Protein AF-A0A2V6L383-F1 (afdb_monomer_lite)

Structure (mmCIF, N/CA/C/O backbone):
data_AF-A0A2V6L383-F1
#
_entry.id   AF-A0A2V6L383-F1
#
loop_
_atom_site.group_PDB
_atom_site.id
_atom_site.type_symbol
_atom_site.label_atom_id
_atom_site.label_alt_id
_atom_site.label_comp_id
_atom_site.label_asym_id
_atom_site.label_entity_id
_atom_site.label_seq_id
_atom_site.pdbx_PDB_ins_code
_atom_site.Cartn_x
_atom_site.Cartn_y
_atom_site.Cartn_z
_atom_site.occupancy
_atom_site.B_iso_or_equiv
_atom_site.auth_seq_id
_atom_site.auth_comp_id
_atom_site.auth_asym_id
_atom_site.auth_atom_id
_atom_site.pdbx_PDB_model_num
ATOM 1 N N . ARG A 1 1 ? -4.751 7.220 3.765 1.00 62.22 1 ARG A N 1
ATOM 2 C CA . ARG A 1 1 ? -5.254 6.416 2.609 1.00 62.22 1 ARG A CA 1
ATOM 3 C C . ARG A 1 1 ? -4.180 6.261 1.531 1.00 62.22 1 ARG A C 1
ATOM 5 O O . ARG A 1 1 ? -3.938 5.129 1.142 1.00 62.22 1 ARG A O 1
ATOM 12 N N . ARG A 1 2 ? -3.493 7.340 1.105 1.00 73.38 2 ARG A N 1
ATOM 13 C CA . ARG A 1 2 ? -2.317 7.272 0.199 1.00 73.38 2 ARG A CA 1
ATOM 14 C C . ARG A 1 2 ? -1.192 6.349 0.696 1.00 73.38 2 ARG A C 1
ATOM 16 O O . ARG A 1 2 ? -0.457 5.813 -0.118 1.00 73.38 2 ARG A O 1
ATOM 23 N N . ASP A 1 3 ? -1.113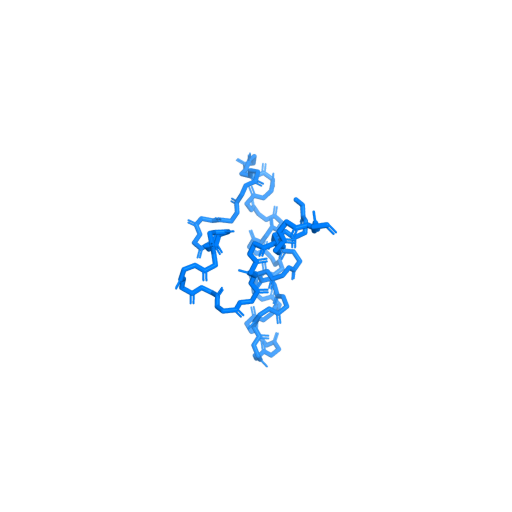 6.112 2.003 1.00 77.44 3 ASP A N 1
ATOM 24 C CA . ASP A 1 3 ? -0.108 5.262 2.656 1.00 77.44 3 ASP A CA 1
ATOM 25 C C . ASP A 1 3 ? -0.135 3.813 2.139 1.00 77.44 3 ASP A C 1
ATOM 27 O O . ASP A 1 3 ? 0.907 3.238 1.848 1.00 77.44 3 ASP A O 1
ATOM 31 N N . TRP A 1 4 ? -1.331 3.240 1.950 1.00 80.62 4 TRP A N 1
ATOM 32 C CA . TRP A 1 4 ? -1.496 1.887 1.406 1.00 80.62 4 TRP A CA 1
ATOM 33 C C . TRP A 1 4 ? -1.043 1.805 -0.050 1.00 80.62 4 TRP A C 1
ATOM 35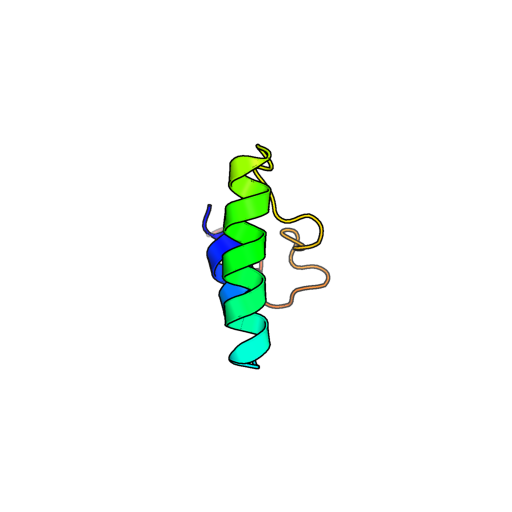 O O . TRP A 1 4 ? -0.336 0.874 -0.420 1.00 80.62 4 TRP A O 1
ATOM 45 N N . ILE A 1 5 ? -1.403 2.808 -0.856 1.00 83.06 5 ILE A N 1
ATOM 46 C CA . ILE A 1 5 ? -1.026 2.879 -2.273 1.00 83.06 5 ILE A CA 1
ATOM 47 C C . ILE A 1 5 ? 0.493 2.984 -2.399 1.00 83.06 5 ILE A C 1
ATOM 49 O O . ILE A 1 5 ? 1.095 2.233 -3.159 1.00 83.06 5 ILE A O 1
ATOM 53 N N . HIS A 1 6 ? 1.124 3.859 -1.614 1.00 80.88 6 HIS A N 1
ATOM 54 C CA . HIS A 1 6 ? 2.576 4.017 -1.622 1.00 80.88 6 HIS A CA 1
ATOM 55 C C . HIS A 1 6 ? 3.294 2.763 -1.127 1.00 80.88 6 HIS A C 1
ATOM 57 O O . HIS A 1 6 ? 4.276 2.324 -1.721 1.00 80.88 6 HIS A O 1
ATOM 63 N N . TRP A 1 7 ? 2.789 2.138 -0.064 1.00 83.50 7 TRP A N 1
ATOM 64 C CA . TRP A 1 7 ? 3.340 0.884 0.433 1.00 83.50 7 TRP A CA 1
ATOM 65 C C . TRP A 1 7 ? 3.247 -0.234 -0.612 1.00 83.50 7 TRP A C 1
ATOM 67 O O . TRP A 1 7 ? 4.238 -0.927 -0.842 1.00 83.50 7 TRP A O 1
ATOM 77 N N . ILE A 1 8 ? 2.121 -0.377 -1.310 1.00 86.44 8 ILE A N 1
ATOM 78 C CA . ILE A 1 8 ? 1.979 -1.346 -2.406 1.00 86.44 8 ILE A CA 1
ATOM 79 C C . ILE A 1 8 ? 2.933 -0.995 -3.560 1.00 86.44 8 ILE A C 1
ATOM 81 O O . ILE A 1 8 ? 3.665 -1.866 -4.027 1.00 86.44 8 ILE A O 1
ATOM 85 N N . ALA A 1 9 ? 2.991 0.275 -3.970 1.00 84.25 9 ALA A N 1
ATOM 86 C CA . ALA A 1 9 ? 3.817 0.746 -5.083 1.00 84.25 9 ALA A CA 1
ATOM 87 C C . ALA A 1 9 ? 5.330 0.682 -4.805 1.00 84.25 9 ALA A C 1
ATOM 89 O O . ALA A 1 9 ? 6.117 0.504 -5.729 1.00 84.25 9 ALA A O 1
ATOM 90 N N . SER A 1 10 ? 5.753 0.764 -3.539 1.00 81.50 10 SER A N 1
ATOM 91 C CA . SER A 1 10 ? 7.168 0.638 -3.157 1.00 81.50 10 SER A CA 1
ATOM 92 C C . SER A 1 10 ? 7.761 -0.756 -3.420 1.00 81.50 10 SER A C 1
ATOM 94 O O . SER A 1 10 ? 8.982 -0.922 -3.407 1.00 81.50 10 SER A O 1
ATOM 96 N N . ALA A 1 11 ? 6.927 -1.776 -3.657 1.00 84.25 11 ALA A N 1
ATOM 97 C CA . ALA A 1 11 ? 7.399 -3.104 -4.020 1.00 84.25 11 ALA A CA 1
ATOM 98 C C . ALA A 1 11 ? 7.891 -3.122 -5.477 1.00 84.25 11 ALA A C 1
ATOM 100 O O . ALA A 1 11 ? 7.099 -3.054 -6.411 1.00 84.25 11 ALA A O 1
ATOM 101 N N . LYS A 1 12 ? 9.209 -3.275 -5.665 1.00 83.38 12 LYS A N 1
ATOM 102 C CA . LYS A 1 12 ? 9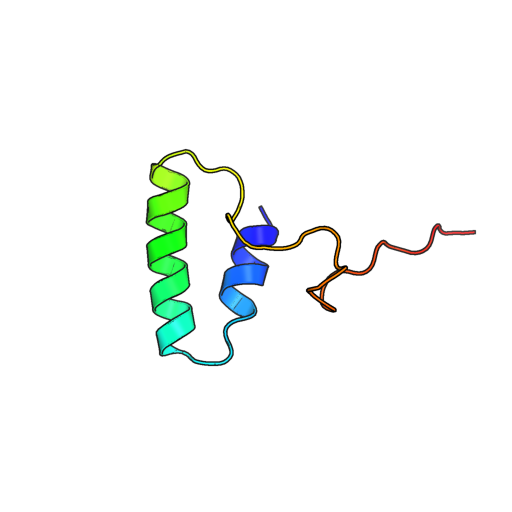.839 -3.349 -6.998 1.00 83.38 12 LYS A CA 1
ATOM 103 C C . LYS A 1 12 ? 9.505 -4.634 -7.767 1.00 83.38 12 LYS A C 1
ATOM 105 O O . LYS A 1 12 ? 9.564 -4.641 -8.989 1.00 83.38 12 LYS A O 1
ATOM 110 N N . ARG A 1 13 ? 9.184 -5.725 -7.061 1.00 90.06 13 ARG A N 1
ATOM 111 C CA . ARG A 1 13 ? 8.859 -7.025 -7.668 1.00 90.06 13 ARG A CA 1
ATOM 112 C C . ARG A 1 13 ? 7.344 -7.172 -7.852 1.00 90.06 13 ARG A C 1
ATOM 114 O O . ARG A 1 13 ? 6.611 -6.926 -6.888 1.00 90.06 13 ARG A O 1
ATOM 121 N N . PRO A 1 14 ? 6.868 -7.626 -9.026 1.00 88.12 14 PRO A N 1
ATOM 122 C CA . PRO A 1 14 ? 5.437 -7.756 -9.308 1.00 88.12 14 PRO A CA 1
ATOM 123 C C . PRO A 1 14 ? 4.744 -8.763 -8.380 1.00 88.12 14 PRO A C 1
ATOM 125 O O . PRO A 1 14 ? 3.664 -8.478 -7.866 1.00 88.12 14 PRO A O 1
ATOM 128 N N . GLU A 1 15 ? 5.399 -9.881 -8.064 1.00 89.69 15 GLU A N 1
ATOM 129 C CA . GLU A 1 15 ? 4.885 -10.896 -7.133 1.00 89.69 15 GLU A CA 1
ATOM 130 C C . GLU A 1 15 ? 4.679 -10.325 -5.722 1.00 89.69 15 GLU A C 1
ATOM 132 O O . GLU A 1 15 ? 3.655 -10.540 -5.074 1.00 89.69 15 GLU A O 1
ATOM 137 N N . THR A 1 16 ? 5.636 -9.519 -5.247 1.00 87.19 16 THR A N 1
ATOM 138 C CA . THR A 1 16 ? 5.526 -8.845 -3.946 1.00 87.19 16 THR A CA 1
ATOM 139 C C . THR A 1 16 ? 4.425 -7.790 -3.961 1.00 87.19 16 THR A C 1
ATOM 141 O O . THR A 1 16 ? 3.743 -7.613 -2.952 1.00 87.19 16 THR A O 1
ATOM 144 N N . ARG A 1 17 ? 4.208 -7.111 -5.095 1.00 89.62 17 ARG A N 1
ATOM 145 C CA . ARG A 1 17 ? 3.109 -6.154 -5.251 1.00 89.62 17 ARG A CA 1
ATOM 146 C C . ARG A 1 17 ? 1.754 -6.847 -5.113 1.00 89.62 17 ARG A C 1
ATOM 148 O O . ARG A 1 17 ? 0.937 -6.379 -4.327 1.00 89.62 17 ARG A O 1
ATOM 155 N N . ALA A 1 18 ? 1.549 -7.978 -5.789 1.00 91.12 18 ALA A N 1
ATOM 156 C CA . ALA A 1 18 ? 0.320 -8.768 -5.674 1.00 91.12 18 ALA A CA 1
ATOM 157 C C . ALA A 1 18 ? 0.070 -9.213 -4.223 1.00 91.12 18 ALA A C 1
ATOM 159 O O . ALA A 1 18 ? -1.004 -8.979 -3.671 1.00 91.12 18 ALA A O 1
ATOM 160 N N . ARG A 1 19 ? 1.106 -9.733 -3.553 1.00 90.94 19 ARG A N 1
ATOM 161 C CA . ARG A 1 19 ? 1.015 -10.160 -2.148 1.00 90.94 19 ARG A CA 1
ATOM 162 C C . ARG A 1 19 ? 0.732 -9.001 -1.184 1.00 90.94 19 ARG A C 1
ATOM 164 O O . ARG A 1 19 ? 0.101 -9.200 -0.151 1.00 90.94 19 ARG A O 1
ATOM 171 N N . ARG A 1 20 ? 1.197 -7.782 -1.485 1.00 89.62 20 ARG A N 1
ATOM 172 C CA . ARG A 1 20 ? 0.881 -6.582 -0.688 1.00 89.62 20 ARG A CA 1
ATOM 173 C C . ARG A 1 20 ? -0.549 -6.096 -0.901 1.00 89.62 20 ARG A C 1
ATOM 175 O O . ARG A 1 20 ? -1.134 -5.603 0.054 1.00 89.62 20 ARG A O 1
ATOM 182 N N . VAL A 1 21 ? -1.108 -6.238 -2.103 1.00 9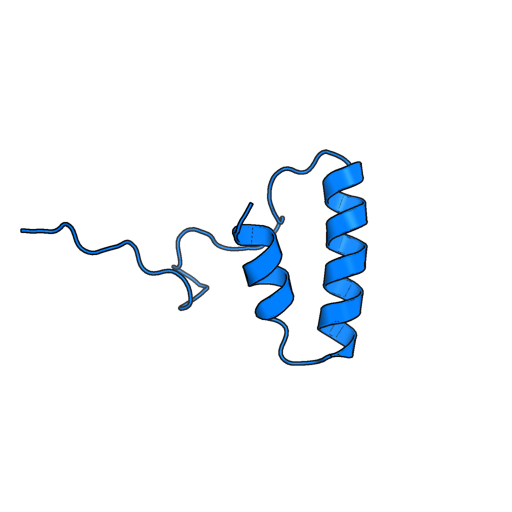0.12 21 VAL A N 1
ATOM 183 C CA . VAL A 1 21 ? -2.520 -5.908 -2.373 1.00 90.12 21 VAL A CA 1
ATOM 184 C C . VAL A 1 21 ? -3.442 -6.806 -1.553 1.00 90.12 21 VAL A C 1
ATOM 186 O O . VAL A 1 21 ? -4.297 -6.294 -0.836 1.00 90.12 21 VAL A O 1
ATOM 189 N N . ASP A 1 22 ? -3.210 -8.118 -1.586 1.00 91.25 22 ASP A N 1
ATOM 190 C CA . ASP A 1 22 ? -4.000 -9.089 -0.822 1.00 91.25 22 ASP A CA 1
ATOM 191 C C . ASP A 1 22 ? -3.934 -8.820 0.693 1.00 91.25 22 ASP A C 1
ATOM 193 O O . ASP A 1 22 ? -4.953 -8.617 1.356 1.00 91.25 22 ASP A O 1
ATOM 197 N N . ASN A 1 23 ? -2.717 -8.644 1.221 1.00 88.44 23 ASN A N 1
ATOM 198 C CA . ASN A 1 23 ? -2.519 -8.256 2.617 1.00 88.44 23 ASN A CA 1
ATOM 199 C C . ASN A 1 23 ? -3.187 -6.920 2.964 1.00 88.44 23 ASN A C 1
ATOM 201 O O . ASN A 1 23 ? -3.690 -6.761 4.074 1.00 88.44 23 ASN A O 1
ATOM 205 N N . ALA A 1 24 ? -3.187 -5.944 2.051 1.00 88.12 24 ALA A N 1
ATOM 206 C CA . ALA A 1 24 ? -3.850 -4.667 2.284 1.00 88.12 24 ALA A CA 1
ATOM 207 C C . ALA A 1 24 ? -5.361 -4.847 2.427 1.00 88.12 24 ALA A C 1
ATOM 209 O O . ALA A 1 24 ? -5.941 -4.308 3.367 1.00 88.12 24 ALA A O 1
ATOM 210 N N . CYS A 1 25 ? -5.986 -5.643 1.559 1.00 89.12 25 CYS A N 1
ATOM 211 C CA . CYS A 1 25 ? -7.399 -5.994 1.674 1.00 89.12 25 CYS A CA 1
ATOM 212 C C . CYS A 1 25 ? -7.696 -6.713 2.997 1.00 89.12 25 CYS A C 1
ATOM 214 O O . CYS A 1 25 ? -8.599 -6.290 3.719 1.00 89.12 25 CYS A O 1
ATOM 216 N N . ALA A 1 26 ? -6.895 -7.716 3.369 1.00 90.50 26 ALA A N 1
ATOM 217 C CA . ALA A 1 26 ? -7.055 -8.444 4.628 1.00 90.50 26 ALA A CA 1
ATOM 218 C C . ALA A 1 26 ? -6.900 -7.532 5.860 1.00 90.50 26 ALA A C 1
ATOM 220 O O . ALA A 1 26 ? -7.698 -7.582 6.794 1.00 90.50 26 ALA A O 1
ATOM 221 N N . MET A 1 27 ? -5.903 -6.644 5.862 1.00 86.69 27 MET A N 1
ATOM 222 C CA . MET A 1 27 ? -5.670 -5.713 6.967 1.00 86.69 27 MET A CA 1
ATOM 223 C C . MET A 1 27 ? -6.746 -4.627 7.063 1.00 86.69 27 MET A C 1
ATOM 225 O O . MET A 1 27 ? -7.133 -4.260 8.174 1.00 86.69 27 MET A O 1
ATOM 229 N N . LEU A 1 28 ? -7.237 -4.124 5.929 1.00 85.75 28 LEU A N 1
ATOM 230 C CA . LEU A 1 28 ? -8.351 -3.176 5.892 1.00 85.75 28 LEU A CA 1
ATOM 231 C C . LEU A 1 28 ? -9.643 -3.828 6.399 1.00 85.75 28 LEU A C 1
ATOM 233 O O . LEU A 1 28 ? -10.349 -3.205 7.190 1.00 85.75 28 LEU A O 1
ATOM 237 N N . ALA A 1 29 ? -9.907 -5.079 6.011 1.00 88.25 29 ALA A N 1
ATOM 238 C CA . ALA A 1 29 ? -11.029 -5.867 6.521 1.00 88.25 29 ALA A CA 1
ATOM 239 C C . ALA A 1 29 ? -10.907 -6.125 8.033 1.00 88.25 29 ALA A C 1
ATOM 241 O O . ALA A 1 29 ? -11.883 -5.987 8.762 1.00 88.25 29 ALA A O 1
ATOM 242 N N . ALA A 1 30 ? -9.691 -6.375 8.528 1.00 88.25 30 ALA A N 1
ATOM 243 C CA . ALA A 1 30 ? -9.390 -6.473 9.958 1.00 88.25 30 ALA A CA 1
ATOM 244 C C . ALA A 1 30 ? -9.444 -5.118 10.705 1.00 88.25 30 ALA A C 1
ATOM 246 O O . ALA A 1 30 ? -9.073 -5.038 11.876 1.00 88.25 30 ALA A O 1
ATOM 247 N N . GLY A 1 31 ? -9.850 -4.028 10.044 1.00 87.75 31 GLY A N 1
ATOM 248 C CA . GLY A 1 31 ? -10.028 -2.709 10.655 1.00 87.75 31 GLY A CA 1
ATOM 249 C C . GLY A 1 31 ? -8.739 -1.904 10.842 1.00 87.75 31 GLY A C 1
ATOM 250 O O . GLY A 1 31 ? -8.769 -0.813 11.426 1.00 87.75 31 GLY A O 1
ATOM 251 N N . LYS A 1 32 ? -7.591 -2.372 10.330 1.00 82.75 32 LYS A N 1
ATOM 252 C CA . LYS A 1 32 ? -6.342 -1.602 10.401 1.00 82.75 32 LYS A CA 1
ATOM 253 C C . LYS A 1 32 ? -6.418 -0.414 9.451 1.00 82.75 32 LYS A C 1
ATOM 255 O O . LYS A 1 32 ? -6.403 -0.538 8.231 1.00 82.75 32 LYS A O 1
ATOM 260 N N . ARG A 1 33 ? -6.408 0.786 10.028 1.00 79.25 33 ARG A N 1
ATOM 261 C CA . ARG A 1 33 ? -6.392 2.049 9.271 1.00 79.25 33 ARG A CA 1
ATOM 262 C C . ARG A 1 33 ? -5.004 2.416 8.726 1.00 79.25 33 ARG A C 1
ATOM 264 O O . ARG A 1 33 ? -4.908 3.284 7.859 1.00 79.25 33 ARG A O 1
ATOM 271 N N . ARG A 1 34 ? -3.934 1.774 9.219 1.00 76.06 34 ARG A N 1
ATOM 272 C CA 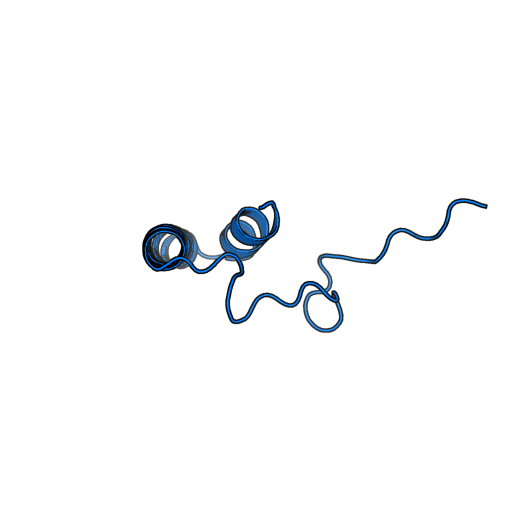. ARG A 1 34 ? -2.528 2.032 8.853 1.00 76.06 34 ARG A CA 1
ATOM 273 C C . ARG A 1 34 ? -1.780 0.730 8.560 1.00 76.06 34 ARG A C 1
ATOM 275 O O . ARG A 1 34 ? -2.053 -0.290 9.187 1.00 76.06 34 ARG A O 1
ATOM 282 N N . VAL A 1 35 ? -0.808 0.800 7.654 1.00 78.69 35 VAL A N 1
ATOM 283 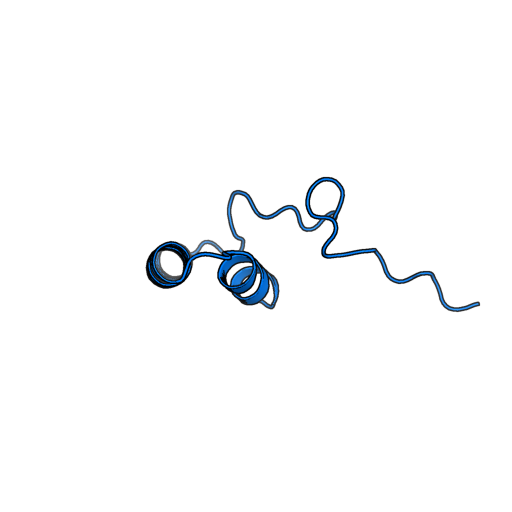C CA . VAL A 1 35 ? 0.147 -0.286 7.393 1.00 78.69 35 VAL A CA 1
ATOM 284 C C . VAL A 1 35 ? 1.075 -0.422 8.606 1.00 78.69 35 VAL A C 1
ATOM 286 O O . VAL A 1 35 ? 1.598 0.587 9.071 1.00 78.69 35 VAL A O 1
ATOM 289 N N . CYS A 1 36 ? 1.301 -1.644 9.109 1.00 71.00 36 CYS A N 1
ATOM 290 C CA . CYS A 1 36 ? 2.075 -1.894 10.344 1.00 71.00 36 CYS A CA 1
ATOM 291 C C . CYS A 1 36 ? 3.477 -1.289 10.345 1.00 71.00 36 CYS A C 1
ATOM 293 O O . CYS A 1 36 ? 4.011 -0.936 11.387 1.00 71.00 36 CYS A O 1
ATOM 295 N N . CYS A 1 37 ? 4.073 -1.240 9.163 1.00 68.75 37 CYS A N 1
ATOM 296 C CA . CYS A 1 37 ? 5.509 -1.161 8.989 1.00 68.75 37 CYS A CA 1
ATOM 297 C C . CYS A 1 37 ? 5.866 -0.095 7.941 1.00 68.75 37 CYS A C 1
ATOM 299 O O . CYS A 1 37 ? 6.967 -0.085 7.398 1.00 68.75 37 CYS A O 1
ATOM 301 N N . PHE A 1 38 ? 4.900 0.769 7.603 1.00 69.56 38 PHE A N 1
ATOM 302 C CA . PHE A 1 38 ? 5.115 1.889 6.701 1.00 69.56 38 PHE A CA 1
ATOM 303 C C . PHE A 1 38 ? 5.450 3.134 7.515 1.00 69.56 38 PHE A C 1
ATOM 305 O O . PHE A 1 38 ? 4.590 3.705 8.187 1.00 69.56 38 PHE A O 1
ATOM 312 N N . ASP A 1 39 ? 6.716 3.532 7.454 1.00 66.94 39 ASP A N 1
ATOM 313 C CA . ASP A 1 39 ? 7.198 4.743 8.094 1.00 66.94 39 ASP A CA 1
ATOM 314 C C . ASP A 1 39 ? 6.679 5.983 7.354 1.00 66.94 39 ASP A C 1
ATOM 316 O O . ASP A 1 39 ? 7.160 6.345 6.279 1.00 66.94 39 ASP A O 1
ATOM 320 N N . ARG A 1 40 ? 5.682 6.630 7.959 1.00 63.25 40 ARG A N 1
ATOM 321 C CA . ARG A 1 40 ? 5.091 7.887 7.484 1.00 63.25 40 ARG A CA 1
ATOM 322 C C . ARG A 1 40 ? 5.935 9.109 7.866 1.00 63.25 40 ARG A C 1
ATOM 324 O O . ARG A 1 40 ? 5.684 10.183 7.332 1.00 63.25 40 ARG A O 1
ATOM 331 N N . SER A 1 41 ? 6.899 8.943 8.779 1.00 62.41 41 SER A N 1
ATOM 332 C CA . SER A 1 41 ? 7.840 9.996 9.181 1.00 62.41 41 SER A CA 1
ATOM 333 C C . SER A 1 41 ? 8.855 10.298 8.073 1.00 62.41 41 SER A C 1
ATOM 335 O O . SER A 1 41 ? 9.421 11.385 8.025 1.00 62.41 41 SER A O 1
ATOM 337 N N . GLY A 1 42 ? 9.077 9.340 7.165 1.00 59.81 42 GLY A N 1
ATOM 338 C CA . GLY A 1 42 ? 10.072 9.465 6.102 1.00 59.81 42 GLY A CA 1
ATOM 339 C C . GLY A 1 42 ? 11.513 9.323 6.594 1.00 59.81 42 GLY A C 1
ATOM 340 O O . GLY A 1 42 ? 12.457 9.558 5.842 1.00 59.81 42 GLY A O 1
ATOM 341 N N . PHE A 1 43 ? 11.691 8.932 7.857 1.00 58.16 43 PHE A N 1
ATOM 342 C CA . PHE A 1 43 ? 12.992 8.750 8.486 1.00 58.16 43 PHE A CA 1
ATOM 343 C C . PHE A 1 43 ? 13.726 7.545 7.885 1.00 58.16 43 PHE A C 1
ATOM 345 O O . PHE A 1 43 ? 14.925 7.609 7.620 1.00 58.16 43 PHE A O 1
ATOM 352 N N . TYR A 1 44 ? 12.992 6.465 7.600 1.00 56.94 44 TYR A N 1
ATOM 353 C CA . TYR A 1 44 ? 13.536 5.263 6.957 1.00 56.94 44 TYR A CA 1
ATOM 354 C C . TYR A 1 44 ? 13.085 5.122 5.506 1.00 56.94 44 TYR A C 1
ATOM 356 O O . TYR A 1 44 ? 13.817 4.582 4.673 1.00 56.94 44 TYR A O 1
ATOM 364 N N . SER A 1 45 ? 11.891 5.624 5.175 1.00 60.94 45 SER A N 1
ATOM 365 C CA . SER A 1 45 ? 11.441 5.685 3.789 1.00 60.94 45 SER A CA 1
ATOM 366 C C . SER A 1 45 ? 11.805 7.052 3.206 1.00 60.94 45 SER A C 1
ATOM 368 O O . SER A 1 45 ? 11.122 8.040 3.437 1.00 60.94 45 SER A O 1
ATOM 370 N N . LYS A 1 46 ? 12.866 7.137 2.390 1.00 58.75 46 LYS A N 1
ATOM 371 C CA . LYS A 1 46 ? 13.246 8.366 1.644 1.00 58.75 46 LYS A CA 1
ATOM 372 C C . LYS A 1 46 ? 12.173 8.843 0.637 1.00 58.75 46 LYS A C 1
ATOM 374 O O . LYS A 1 46 ? 12.475 9.556 -0.311 1.00 58.75 46 LYS A O 1
ATOM 379 N N . SER A 1 47 ? 10.938 8.365 0.761 1.00 58.38 47 SER A N 1
ATOM 380 C CA . SER A 1 47 ? 9.843 8.557 -0.180 1.00 58.38 47 SER A CA 1
ATOM 381 C C . SER A 1 47 ? 8.848 9.635 0.240 1.00 58.38 47 SER A C 1
ATOM 383 O O . SER A 1 47 ? 8.106 10.112 -0.611 1.00 58.38 47 SER A O 1
ATOM 385 N N . PHE A 1 48 ? 8.818 10.018 1.517 1.00 57.56 48 PHE A N 1
ATOM 386 C CA . PHE A 1 48 ? 8.016 11.139 1.994 1.00 57.56 48 PHE A CA 1
ATOM 387 C C . PHE A 1 48 ? 8.930 12.111 2.731 1.00 57.56 48 PHE A C 1
ATOM 389 O O . PHE A 1 48 ? 9.433 11.801 3.801 1.00 57.56 48 PHE A O 1
ATOM 396 N N . SER A 1 49 ? 9.162 13.287 2.156 1.00 57.00 49 SER A N 1
ATOM 397 C CA . SER A 1 49 ? 9.753 14.407 2.887 1.00 57.00 49 SER A CA 1
ATOM 398 C C . SER A 1 49 ? 8.631 15.324 3.350 1.00 57.00 49 SER A C 1
ATOM 400 O O . SER A 1 49 ? 7.680 15.560 2.602 1.00 57.00 49 SER A O 1
ATOM 402 N N . SER A 1 50 ? 8.732 15.830 4.582 1.00 56.56 50 SER A N 1
ATOM 403 C CA . SER A 1 50 ? 7.826 16.881 5.044 1.00 56.56 50 SER A CA 1
ATOM 404 C C . SER A 1 50 ? 7.943 18.070 4.082 1.00 56.56 50 SER A C 1
ATOM 406 O O . SER A 1 50 ? 9.075 18.464 3.773 1.00 56.56 50 SER A O 1
ATOM 408 N N . PRO A 1 51 ? 6.833 18.611 3.548 1.00 62.47 51 PRO A N 1
ATOM 409 C CA . PRO A 1 51 ? 6.902 19.787 2.694 1.00 62.47 51 PRO A CA 1
ATOM 410 C C . PRO A 1 51 ? 7.604 20.905 3.469 1.00 62.47 51 PRO A C 1
ATOM 412 O O . PRO A 1 51 ? 7.247 21.191 4.613 1.00 62.47 51 PRO A O 1
ATOM 415 N N . LYS A 1 52 ? 8.636 21.509 2.866 1.00 68.94 52 LYS A N 1
ATOM 416 C CA . LYS A 1 52 ? 9.245 22.718 3.430 1.00 68.94 52 LYS A CA 1
ATOM 417 C C . LYS A 1 52 ? 8.142 23.766 3.549 1.00 68.94 52 LYS A C 1
ATOM 419 O O . LYS A 1 52 ? 7.377 23.944 2.602 1.00 68.94 52 LYS A O 1
ATOM 424 N N . ALA A 1 53 ? 8.046 24.403 4.716 1.00 69.25 53 ALA A N 1
ATOM 425 C CA . ALA A 1 53 ? 7.120 25.506 4.922 1.00 69.25 53 ALA A CA 1
ATOM 426 C C . ALA A 1 53 ? 7.347 26.540 3.812 1.00 69.25 53 ALA A C 1
ATOM 428 O O . ALA A 1 53 ? 8.490 26.931 3.564 1.00 69.25 53 ALA A O 1
ATOM 429 N N . ALA A 1 54 ? 6.276 26.898 3.103 1.00 66.38 54 ALA A N 1
ATOM 430 C CA . ALA A 1 54 ? 6.323 27.987 2.144 1.00 66.38 54 ALA A CA 1
ATOM 431 C C . ALA A 1 54 ? 6.611 29.274 2.928 1.00 66.38 54 ALA A C 1
ATOM 433 O O . ALA A 1 54 ? 5.909 29.557 3.901 1.00 66.38 54 ALA A O 1
ATOM 434 N N . ILE A 1 55 ? 7.689 29.961 2.550 1.00 61.88 55 ILE A N 1
ATOM 435 C CA . ILE A 1 55 ? 8.089 31.271 3.074 1.00 61.88 55 ILE A CA 1
ATOM 436 C C . ILE A 1 55 ? 7.360 32.339 2.265 1.00 61.88 55 ILE A C 1
ATOM 438 O O . ILE A 1 55 ? 7.287 32.146 1.028 1.00 61.88 55 ILE A O 1
#

Foldseek 3Di:
DVQLVVVLVVDPDPVVSVVSVVVVVVCVVVVNPHDPPRPPPCPVPVPDDDPDPDD

pLDDT: mean 76.79, std 12.01, range [56.56, 91.25]

Secondary structure (DSSP, 8-state):
-HHHHHHHHT--SHHHHHHHHHHHHHHHHTT--S-TT--TTSSS-TT-PPPPPP-

Sequence (55 aa):
RRDWIHWIASAKRPETRARRVDNACAMLAAGKRRVCCFDRSGFYSKSFSSPKAAI

Radius of gyration: 12.96 Å; chains: 1; bounding box: 25×42×20 Å